Protein AF-A0A4U1BZ79-F1 (afdb_monomer_lite)

pLDDT: mean 82.77, std 12.26, range [45.28, 94.56]

Structure (mmCIF, N/CA/C/O backbone):
data_AF-A0A4U1BZ79-F1
#
_entry.id   AF-A0A4U1BZ79-F1
#
loop_
_atom_site.group_PDB
_atom_site.id
_atom_site.type_symbol
_atom_site.label_atom_id
_atom_site.label_alt_id
_atom_site.label_comp_id
_atom_site.label_asym_id
_atom_site.label_entity_id
_atom_site.label_seq_id
_atom_site.pdbx_PDB_ins_code
_atom_site.Cartn_x
_atom_site.Cartn_y
_atom_site.Cartn_z
_atom_site.occupancy
_atom_site.B_iso_or_equiv
_atom_site.auth_seq_id
_atom_site.auth_comp_id
_atom_site.auth_asym_id
_atom_site.auth_atom_id
_atom_site.pdbx_PDB_model_num
ATOM 1 N N . MET A 1 1 ? -7.555 -5.859 22.022 1.00 45.28 1 MET A N 1
ATOM 2 C CA . MET A 1 1 ? -7.821 -5.060 20.802 1.00 45.28 1 MET A CA 1
ATOM 3 C C . 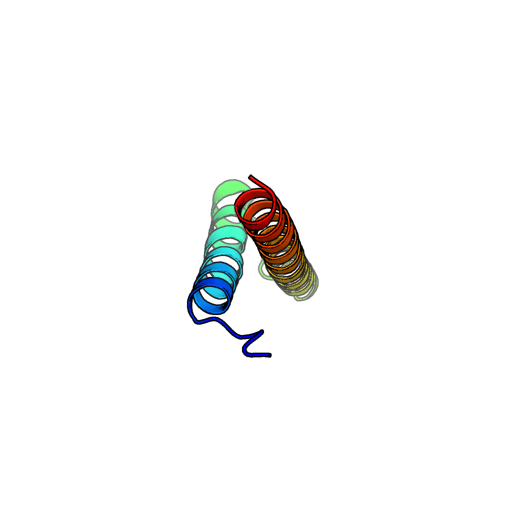MET A 1 1 ? -7.626 -5.940 19.568 1.00 45.28 1 MET A C 1
ATOM 5 O O . MET A 1 1 ? -6.489 -6.242 19.235 1.00 45.28 1 MET A O 1
ATOM 9 N N . LYS A 1 2 ? -8.696 -6.388 18.892 1.00 50.31 2 LYS A N 1
ATOM 10 C CA . LYS A 1 2 ? -8.580 -7.079 17.589 1.00 50.31 2 LYS A CA 1
ATOM 11 C C . LYS A 1 2 ? -8.398 -6.034 16.477 1.00 50.31 2 LYS A C 1
ATOM 13 O O . LYS A 1 2 ? -9.326 -5.743 15.733 1.00 50.31 2 LYS A O 1
ATOM 18 N N . ILE A 1 3 ? -7.212 -5.421 16.432 1.00 56.00 3 ILE A N 1
ATOM 19 C CA . ILE A 1 3 ? -6.820 -4.420 15.418 1.00 56.00 3 ILE A CA 1
ATOM 20 C C . ILE A 1 3 ? -6.749 -5.044 14.016 1.00 56.00 3 ILE A C 1
ATOM 22 O O . ILE A 1 3 ? -7.047 -4.381 13.029 1.00 56.00 3 ILE A O 1
ATOM 26 N N . LEU A 1 4 ? -6.465 -6.346 13.928 1.00 63.81 4 LEU A N 1
ATOM 27 C CA . LEU A 1 4 ? -6.423 -7.081 12.668 1.00 63.81 4 LEU A CA 1
ATOM 28 C C . LEU A 1 4 ? -7.801 -7.660 12.322 1.00 63.81 4 LEU A C 1
ATOM 30 O O . LEU A 1 4 ? -8.059 -8.859 12.421 1.00 63.81 4 LEU A O 1
ATOM 34 N N . THR A 1 5 ? -8.740 -6.785 11.978 1.00 73.69 5 THR A N 1
ATOM 35 C CA . THR A 1 5 ? -10.042 -7.214 11.456 1.00 73.69 5 THR A CA 1
ATOM 36 C C . THR A 1 5 ? -9.856 -7.685 10.012 1.00 73.69 5 THR A C 1
ATOM 38 O O . THR A 1 5 ? -9.222 -6.992 9.219 1.00 73.69 5 THR A O 1
ATOM 41 N N . ARG A 1 6 ? -10.411 -8.853 9.654 1.00 81.38 6 ARG A N 1
ATOM 42 C CA . ARG A 1 6 ? -10.266 -9.493 8.324 1.00 81.38 6 ARG A CA 1
ATOM 43 C C . ARG A 1 6 ? -10.508 -8.522 7.156 1.00 81.38 6 ARG A C 1
ATOM 45 O O . ARG A 1 6 ? -9.841 -8.611 6.135 1.00 81.38 6 ARG A O 1
ATOM 52 N N . GLN A 1 7 ? -11.418 -7.567 7.343 1.00 83.88 7 GLN A N 1
ATOM 53 C CA . GLN A 1 7 ? -11.760 -6.525 6.372 1.00 83.88 7 GLN A CA 1
ATOM 54 C C . GLN A 1 7 ? -10.574 -5.615 6.007 1.00 83.88 7 GLN A C 1
ATOM 56 O O . GLN A 1 7 ? -10.371 -5.341 4.830 1.00 83.88 7 GLN A O 1
ATOM 61 N N . TYR A 1 8 ? -9.758 -5.195 6.980 1.00 85.81 8 TYR A N 1
ATOM 62 C CA . TYR A 1 8 ? -8.602 -4.322 6.733 1.00 85.81 8 TYR A CA 1
ATOM 63 C C . TYR A 1 8 ? -7.494 -5.039 5.963 1.00 85.81 8 TYR A C 1
ATOM 65 O O . TYR A 1 8 ? -6.864 -4.448 5.093 1.00 85.81 8 TYR A O 1
ATOM 73 N N . VAL A 1 9 ? -7.291 -6.329 6.248 1.00 87.12 9 VAL A N 1
ATOM 74 C CA . VAL A 1 9 ? -6.314 -7.163 5.534 1.00 87.12 9 VAL A CA 1
ATOM 75 C C . VAL A 1 9 ? -6.752 -7.378 4.086 1.00 87.12 9 VAL A C 1
ATOM 77 O O . VAL A 1 9 ? -5.944 -7.229 3.177 1.00 87.12 9 VAL A O 1
ATOM 80 N N . ILE A 1 10 ? -8.038 -7.672 3.862 1.00 89.69 10 ILE A N 1
ATOM 81 C CA . ILE A 1 10 ? -8.594 -7.808 2.509 1.00 89.69 10 ILE A CA 1
ATOM 82 C C . ILE A 1 10 ? -8.438 -6.492 1.737 1.00 89.69 10 ILE A C 1
ATOM 84 O O . ILE A 1 10 ? -7.962 -6.509 0.606 1.00 89.69 10 ILE A O 1
ATOM 88 N N . PHE A 1 11 ? -8.777 -5.357 2.354 1.00 90.44 11 PHE A N 1
ATOM 89 C CA . PHE A 1 11 ? -8.608 -4.042 1.736 1.00 90.44 11 PHE A CA 1
ATOM 90 C C . PHE A 1 11 ? -7.145 -3.765 1.362 1.00 90.44 11 PHE A C 1
ATOM 92 O O . PHE A 1 11 ? -6.870 -3.381 0.229 1.00 90.44 11 PHE A O 1
ATOM 99 N N . PHE A 1 12 ? -6.205 -4.027 2.275 1.00 92.06 12 PHE A N 1
ATOM 100 C CA . PHE A 1 12 ? -4.775 -3.856 2.022 1.00 92.06 12 PHE A CA 1
ATOM 101 C C . PHE A 1 12 ? -4.298 -4.679 0.819 1.00 92.06 12 PHE A C 1
ATOM 103 O O . PHE A 1 12 ? -3.649 -4.134 -0.069 1.00 92.06 12 PHE A O 1
ATOM 110 N N . ILE A 1 13 ? -4.655 -5.968 0.759 1.00 92.19 13 ILE A N 1
ATOM 111 C CA . ILE A 1 13 ? -4.283 -6.864 -0.349 1.00 92.19 13 ILE A CA 1
ATOM 112 C C . ILE A 1 13 ? -4.853 -6.345 -1.674 1.00 92.19 13 ILE A C 1
ATOM 114 O O . ILE A 1 13 ? -4.139 -6.306 -2.673 1.00 92.19 13 ILE A O 1
ATOM 118 N N . ILE A 1 14 ? -6.120 -5.914 -1.685 1.00 92.19 14 ILE A N 1
ATOM 119 C CA . ILE A 1 14 ? -6.758 -5.363 -2.887 1.00 92.19 14 ILE A CA 1
ATOM 120 C C . ILE A 1 14 ? -5.995 -4.130 -3.367 1.00 92.19 14 ILE A C 1
ATOM 122 O O . ILE A 1 14 ? -5.623 -4.072 -4.534 1.00 92.19 14 ILE A O 1
ATOM 126 N N . VAL A 1 15 ? -5.713 -3.165 -2.488 1.00 92.06 15 VAL A N 1
ATOM 127 C CA . VAL A 1 15 ? -4.990 -1.944 -2.879 1.00 92.06 15 VAL A CA 1
ATOM 128 C C . VAL A 1 15 ? -3.569 -2.270 -3.343 1.00 92.06 15 VAL A C 1
ATOM 130 O O . VAL A 1 15 ? -3.121 -1.718 -4.345 1.00 92.06 15 VAL A O 1
ATOM 133 N N . LEU A 1 16 ? -2.883 -3.194 -2.666 1.00 93.56 16 LEU A N 1
ATOM 134 C CA . LEU A 1 16 ? -1.520 -3.604 -2.998 1.00 93.56 16 LEU A CA 1
ATOM 135 C C . LEU A 1 16 ? -1.413 -4.291 -4.363 1.00 93.56 16 LEU A C 1
ATOM 137 O O . LEU A 1 16 ? -0.364 -4.210 -4.984 1.00 93.56 16 LEU A O 1
ATOM 141 N N . VAL A 1 17 ? -2.462 -4.966 -4.833 1.00 91.25 17 VAL A N 1
ATOM 142 C CA . VAL A 1 17 ? -2.443 -5.687 -6.116 1.00 91.25 17 VAL A CA 1
ATOM 143 C C . VAL A 1 17 ? -3.066 -4.854 -7.232 1.00 91.25 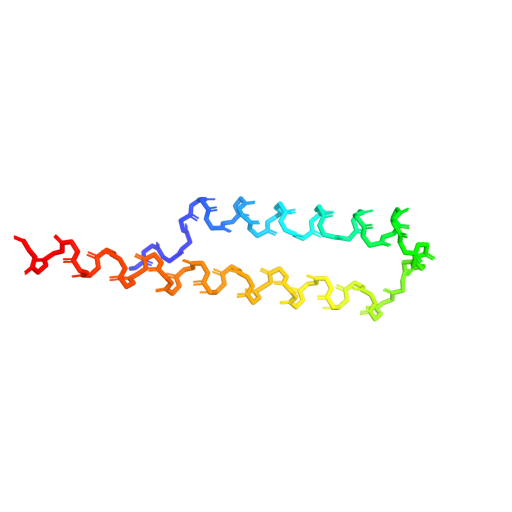17 VAL A C 1
ATOM 145 O O . VAL A 1 17 ? -2.491 -4.728 -8.308 1.00 91.25 17 VAL A O 1
ATOM 148 N N . VAL A 1 18 ? -4.218 -4.234 -6.981 1.00 90.31 18 VAL A N 1
ATOM 149 C CA . VAL A 1 18 ? -4.962 -3.486 -8.003 1.00 90.31 18 VAL A CA 1
ATOM 150 C C . VAL A 1 18 ? -4.246 -2.191 -8.377 1.00 90.31 18 VAL A C 1
ATOM 152 O O . VAL A 1 18 ? -4.143 -1.887 -9.562 1.00 90.31 18 VAL A O 1
ATOM 155 N N . SER A 1 19 ? -3.711 -1.445 -7.403 1.00 86.19 19 SER A N 1
ATOM 156 C CA . SER A 1 19 ? -3.033 -0.171 -7.687 1.00 86.19 19 SER A CA 1
ATOM 157 C C . SER A 1 19 ? -1.804 -0.358 -8.595 1.00 86.19 19 SER A C 1
ATOM 159 O O . SER A 1 19 ? -1.712 0.335 -9.610 1.00 86.19 19 SER A O 1
ATOM 161 N N . PRO A 1 20 ? -0.913 -1.340 -8.348 1.00 88.25 20 PRO A N 1
ATOM 162 C CA . PRO A 1 20 ? 0.216 -1.591 -9.241 1.00 88.25 20 PRO A CA 1
ATOM 163 C C . PRO A 1 20 ? -0.180 -2.092 -10.622 1.00 88.25 20 PRO A C 1
ATOM 165 O O . PRO A 1 20 ? 0.412 -1.665 -11.605 1.00 88.25 20 PRO A O 1
ATOM 168 N N . ILE A 1 21 ? -1.193 -2.959 -10.719 1.00 88.75 21 ILE A N 1
ATOM 169 C CA . ILE A 1 21 ? -1.687 -3.439 -12.018 1.00 88.75 21 ILE A CA 1
ATOM 170 C C . ILE A 1 21 ? -2.171 -2.261 -12.869 1.00 88.75 21 ILE A C 1
ATOM 172 O O . ILE A 1 21 ? -1.863 -2.188 -14.057 1.00 88.75 21 ILE A O 1
ATOM 176 N N . ILE A 1 22 ? -2.885 -1.315 -12.255 1.00 86.69 22 ILE A N 1
ATOM 177 C CA . ILE A 1 22 ? -3.338 -0.097 -12.929 1.00 86.69 22 ILE A CA 1
ATOM 178 C C . ILE A 1 22 ? -2.144 0.779 -13.332 1.00 86.69 22 ILE A C 1
ATOM 180 O O . ILE A 1 22 ? -2.112 1.251 -14.464 1.00 86.69 22 ILE A O 1
ATOM 184 N N . GLY A 1 23 ? -1.158 0.975 -12.452 1.00 82.69 23 GLY A N 1
ATOM 185 C CA . GLY A 1 23 ? 0.053 1.749 -12.760 1.00 82.69 23 GLY A CA 1
ATOM 186 C C . GLY A 1 23 ? 0.841 1.172 -13.939 1.00 82.69 23 GLY A C 1
ATOM 187 O O . GLY A 1 23 ? 1.141 1.882 -14.895 1.00 82.69 23 GLY A O 1
ATOM 188 N N . MET A 1 24 ? 1.074 -0.142 -13.937 1.00 85.50 24 MET A N 1
ATOM 189 C CA . MET A 1 24 ? 1.751 -0.829 -15.040 1.00 85.50 24 MET A CA 1
ATOM 190 C C . MET A 1 24 ? 0.948 -0.756 -16.344 1.00 85.50 24 MET A C 1
ATOM 192 O O . MET A 1 24 ? 1.515 -0.490 -17.398 1.00 85.50 24 MET A O 1
ATOM 196 N N . GLY A 1 25 ? -0.371 -0.969 -16.282 1.00 85.44 25 GLY A N 1
ATOM 197 C CA . GLY A 1 25 ? -1.224 -1.017 -17.471 1.00 85.44 25 GLY A CA 1
ATOM 198 C C . GLY A 1 25 ? -1.536 0.348 -18.089 1.00 85.44 25 GLY A C 1
ATOM 199 O O . GLY A 1 25 ? -1.607 0.458 -19.309 1.00 85.44 25 GLY A O 1
ATOM 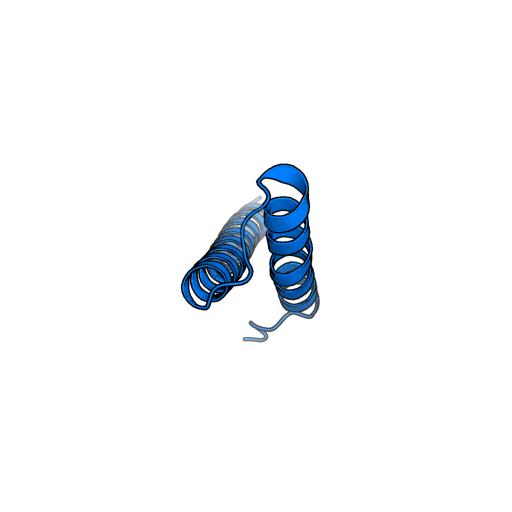200 N N . LEU A 1 26 ? -1.732 1.391 -17.274 1.00 83.94 26 LEU A N 1
ATOM 201 C CA . LEU A 1 26 ? -2.095 2.729 -17.760 1.00 83.94 26 LEU A CA 1
ATOM 202 C C . LEU A 1 26 ? -0.888 3.634 -17.996 1.00 83.94 26 LEU A C 1
ATOM 204 O O . LEU A 1 26 ? -0.938 4.475 -18.890 1.00 83.94 26 LEU A O 1
ATOM 208 N N . MET A 1 27 ? 0.172 3.500 -17.195 1.00 80.38 27 MET A N 1
ATOM 209 C CA . MET A 1 27 ? 1.338 4.387 -17.270 1.00 80.38 27 MET A CA 1
ATOM 210 C C . MET A 1 27 ? 2.559 3.735 -17.927 1.00 80.38 27 MET A C 1
ATOM 212 O O . MET A 1 27 ? 3.579 4.403 -18.070 1.00 80.38 27 MET A O 1
ATOM 216 N N . ASN A 1 28 ? 2.458 2.469 -18.360 1.00 79.44 28 ASN A N 1
ATOM 217 C CA . ASN A 1 28 ? 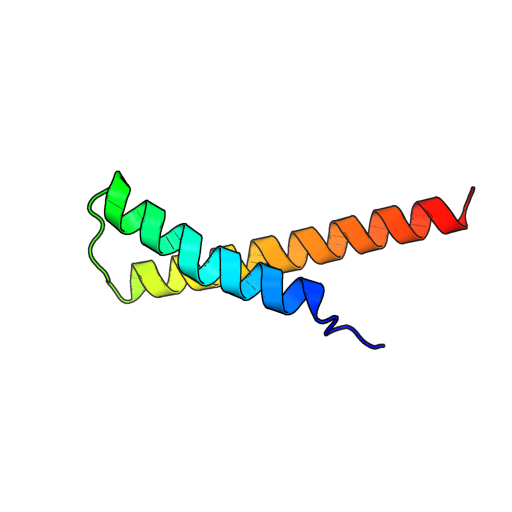3.586 1.676 -18.866 1.00 79.44 28 ASN A CA 1
ATOM 218 C C . ASN A 1 28 ? 4.793 1.706 -17.909 1.00 79.44 28 ASN A C 1
ATOM 220 O O . ASN A 1 28 ? 5.943 1.697 -1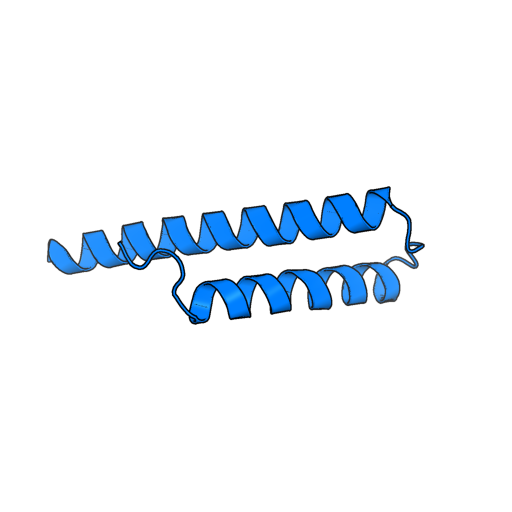8.344 1.00 79.44 28 ASN A O 1
ATOM 224 N N . GLU A 1 29 ? 4.538 1.790 -16.598 1.00 78.25 29 GLU A N 1
ATOM 225 C CA . GLU A 1 29 ? 5.604 1.799 -15.600 1.00 78.25 29 GLU A CA 1
ATOM 226 C C . GLU A 1 29 ? 6.258 0.415 -15.504 1.00 78.25 29 GLU A C 1
ATOM 228 O O . GLU A 1 29 ? 5.587 -0.615 -15.399 1.00 78.25 29 GLU A O 1
ATOM 233 N N . GLU A 1 30 ? 7.591 0.393 -15.505 1.00 84.12 30 GLU A N 1
ATOM 234 C CA . GLU A 1 30 ? 8.356 -0.829 -15.283 1.00 84.12 30 GLU A CA 1
ATOM 235 C C . GLU A 1 30 ? 8.290 -1.268 -13.816 1.00 84.12 30 GLU A C 1
ATOM 237 O O . GLU A 1 30 ? 8.296 -0.450 -12.886 1.00 84.12 30 GLU A O 1
ATOM 242 N N . PHE A 1 31 ? 8.293 -2.586 -13.596 1.00 83.69 31 PHE A N 1
ATOM 243 C CA . PHE A 1 31 ? 8.269 -3.165 -12.256 1.00 83.69 31 PHE A CA 1
ATOM 244 C C . PHE A 1 31 ? 9.636 -3.030 -11.572 1.00 83.69 31 PHE A C 1
ATOM 246 O O . PHE A 1 31 ? 10.434 -3.963 -11.501 1.00 83.69 31 PHE A O 1
ATOM 253 N N . THR A 1 32 ? 9.916 -1.827 -11.080 1.00 91.56 32 THR A N 1
ATOM 254 C CA . THR A 1 32 ? 11.152 -1.497 -10.370 1.00 91.56 32 THR A CA 1
ATOM 255 C C . THR A 1 32 ? 10.987 -1.661 -8.854 1.00 91.56 32 THR A C 1
ATOM 257 O O . THR A 1 32 ? 9.875 -1.557 -8.325 1.00 91.56 32 THR A O 1
ATOM 260 N N . PRO A 1 33 ? 12.087 -1.836 -8.097 1.00 88.94 33 PRO A N 1
ATOM 261 C CA . PRO A 1 33 ? 12.032 -1.852 -6.633 1.00 88.94 33 PRO A CA 1
ATOM 262 C C . PRO A 1 33 ? 11.413 -0.574 -6.045 1.00 88.94 33 PRO A C 1
ATOM 264 O O . PRO A 1 33 ? 10.699 -0.624 -5.044 1.00 88.94 33 PRO A O 1
ATOM 267 N N . LEU A 1 34 ? 11.644 0.574 -6.692 1.00 90.00 34 LEU A N 1
ATOM 268 C CA . LEU A 1 34 ? 11.069 1.857 -6.291 1.00 90.00 34 LEU A CA 1
ATOM 269 C C . LEU A 1 34 ? 9.548 1.885 -6.489 1.00 90.00 34 LEU A C 1
ATOM 271 O O . LEU A 1 34 ? 8.824 2.368 -5.619 1.00 90.00 34 LEU A O 1
ATOM 275 N N . PHE A 1 35 ? 9.061 1.342 -7.606 1.00 90.06 35 PHE A N 1
ATOM 276 C CA . PHE A 1 35 ? 7.632 1.193 -7.867 1.00 90.06 35 PHE A CA 1
ATOM 277 C C . PHE A 1 35 ? 6.966 0.283 -6.827 1.00 90.06 35 PHE A C 1
ATOM 279 O O . PHE A 1 35 ? 5.971 0.673 -6.213 1.00 90.06 35 PHE A O 1
ATOM 286 N N . ALA A 1 36 ? 7.570 -0.874 -6.538 1.00 88.75 36 ALA A N 1
ATOM 287 C CA . ALA A 1 36 ? 7.082 -1.787 -5.508 1.00 88.75 36 ALA A CA 1
ATOM 288 C C . ALA A 1 36 ? 7.018 -1.114 -4.123 1.00 88.75 36 ALA A C 1
ATOM 290 O O . ALA A 1 36 ? 6.024 -1.260 -3.413 1.00 88.75 36 ALA A O 1
ATOM 291 N N . ALA A 1 37 ? 8.027 -0.317 -3.757 1.00 91.69 37 ALA A N 1
ATOM 292 C CA . ALA A 1 37 ? 8.030 0.434 -2.502 1.00 91.69 37 ALA A CA 1
ATOM 293 C C . ALA A 1 37 ? 6.903 1.481 -2.435 1.00 91.69 37 ALA A C 1
ATOM 295 O O . ALA A 1 37 ? 6.221 1.584 -1.413 1.00 91.69 37 ALA A O 1
ATOM 296 N N . ARG A 1 38 ? 6.658 2.228 -3.523 1.00 90.44 38 ARG A N 1
ATOM 297 C CA . ARG A 1 38 ? 5.542 3.190 -3.609 1.00 90.44 38 ARG A CA 1
ATOM 298 C C . ARG A 1 38 ? 4.191 2.494 -3.494 1.00 90.44 38 ARG A C 1
ATOM 300 O O . ARG A 1 38 ? 3.330 2.964 -2.756 1.00 90.44 38 ARG A O 1
ATOM 307 N N . ALA A 1 39 ? 4.017 1.362 -4.170 1.00 91.31 39 ALA A N 1
ATOM 308 C CA . ALA A 1 39 ? 2.808 0.553 -4.084 1.00 91.31 39 ALA A CA 1
ATOM 309 C C . ALA A 1 39 ? 2.521 0.098 -2.646 1.00 91.31 39 ALA A C 1
ATOM 311 O O . ALA A 1 39 ? 1.409 0.271 -2.143 1.00 91.31 39 ALA A O 1
ATOM 312 N N . LEU A 1 40 ? 3.545 -0.423 -1.965 1.00 93.56 40 LEU A N 1
ATOM 313 C CA . LEU A 1 40 ? 3.465 -0.871 -0.574 1.00 93.56 40 LEU A CA 1
ATOM 314 C C . LEU A 1 40 ? 3.148 0.282 0.380 1.00 93.56 40 LEU A C 1
ATOM 316 O O . LEU A 1 40 ? 2.303 0.143 1.269 1.00 93.56 40 LEU A O 1
ATOM 320 N N . PHE A 1 41 ? 3.782 1.437 0.172 1.00 93.75 41 PHE A N 1
ATOM 321 C CA . PHE A 1 41 ? 3.517 2.645 0.944 1.00 93.75 41 PHE A CA 1
ATOM 322 C C . PHE A 1 41 ? 2.073 3.121 0.765 1.00 93.75 41 PHE A C 1
ATOM 324 O O . PHE A 1 41 ? 1.371 3.322 1.756 1.00 93.75 41 PHE A O 1
ATOM 331 N N . THR A 1 42 ? 1.596 3.223 -0.477 1.00 92.62 42 THR A N 1
ATOM 332 C CA . THR A 1 42 ? 0.219 3.626 -0.785 1.00 92.62 42 THR A CA 1
ATOM 333 C C . THR A 1 42 ? -0.792 2.661 -0.172 1.00 92.62 42 THR A C 1
ATOM 335 O O . THR A 1 42 ? -1.715 3.103 0.508 1.00 92.62 42 THR A O 1
ATOM 338 N N . ALA A 1 43 ? -0.594 1.347 -0.317 1.00 93.62 43 ALA A N 1
ATOM 339 C CA . ALA A 1 43 ? -1.476 0.345 0.282 1.00 93.62 43 ALA A CA 1
ATOM 340 C C . ALA A 1 43 ? -1.532 0.459 1.814 1.00 93.62 43 ALA A C 1
ATOM 342 O O . ALA A 1 43 ? -2.611 0.401 2.416 1.00 93.62 43 ALA A O 1
ATOM 343 N N . THR A 1 44 ? -0.377 0.684 2.445 1.00 93.69 44 THR A N 1
ATOM 344 C CA . THR A 1 44 ? -0.274 0.868 3.897 1.00 93.69 44 THR A CA 1
ATOM 345 C C . THR A 1 44 ? -1.006 2.133 4.336 1.00 93.69 44 THR A C 1
ATOM 347 O O . THR A 1 44 ? -1.866 2.072 5.217 1.00 93.69 44 THR A O 1
ATOM 350 N N . LEU A 1 45 ? -0.725 3.269 3.692 1.00 94.56 45 LEU A N 1
ATOM 351 C CA . LEU A 1 45 ? -1.324 4.558 4.020 1.00 94.56 45 LEU A CA 1
ATOM 352 C C . LEU A 1 45 ? -2.846 4.531 3.840 1.00 94.56 45 LEU A C 1
ATOM 354 O O . LEU A 1 45 ? -3.573 4.928 4.749 1.00 94.56 45 LEU A O 1
ATOM 358 N N . SER A 1 46 ? -3.344 3.999 2.721 1.00 94.06 46 SER A N 1
ATOM 359 C CA . SER A 1 46 ? -4.782 3.851 2.475 1.00 94.06 46 SER A CA 1
ATOM 360 C C . SER A 1 46 ? -5.462 3.000 3.545 1.00 94.06 46 SER A C 1
ATOM 362 O O . SER A 1 46 ? -6.549 3.345 4.005 1.00 94.06 46 SER A O 1
ATOM 364 N N . THR A 1 47 ? -4.823 1.914 3.985 1.00 91.88 47 THR A N 1
ATOM 365 C CA . THR A 1 47 ? -5.379 1.028 5.021 1.00 91.88 47 THR A CA 1
ATOM 366 C C . THR A 1 47 ? -5.409 1.708 6.389 1.00 91.88 47 THR A C 1
ATOM 368 O O . THR A 1 47 ? -6.405 1.600 7.108 1.00 91.88 47 THR A O 1
ATOM 371 N N . VAL A 1 48 ? -4.359 2.459 6.738 1.00 91.12 48 VAL A N 1
ATOM 372 C CA . VAL A 1 48 ? -4.316 3.264 7.969 1.00 91.12 48 VAL A CA 1
ATOM 373 C C . VAL A 1 48 ? -5.403 4.334 7.951 1.00 91.12 48 VAL A C 1
ATOM 375 O O . VAL A 1 48 ? -6.145 4.464 8.925 1.00 91.12 48 VAL A O 1
ATOM 378 N N . LEU A 1 49 ? -5.551 5.062 6.842 1.00 92.38 49 LEU A N 1
ATOM 379 C CA . LEU A 1 49 ? -6.602 6.066 6.684 1.00 92.38 49 LEU A CA 1
ATOM 380 C C . LEU A 1 49 ? -7.987 5.434 6.823 1.00 92.38 49 LEU A C 1
ATOM 382 O O . LEU A 1 49 ? -8.803 5.916 7.607 1.00 92.38 49 LEU A O 1
ATOM 386 N N . TYR A 1 50 ? -8.235 4.321 6.135 1.00 88.81 50 TYR A N 1
ATOM 387 C CA . TYR A 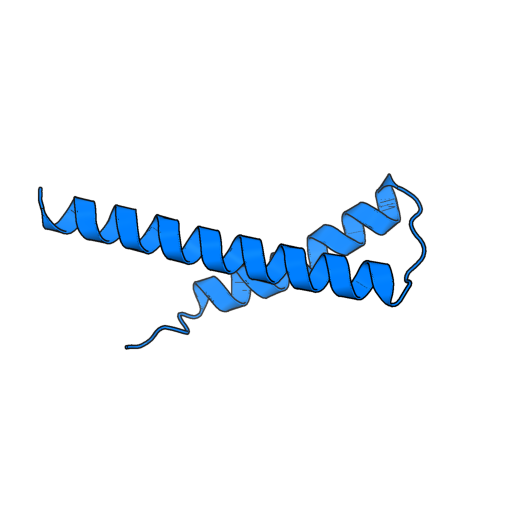1 50 ? -9.498 3.594 6.219 1.00 88.81 50 TYR A CA 1
ATOM 388 C C . TYR A 1 50 ? -9.812 3.151 7.658 1.00 88.81 50 TYR A C 1
ATOM 390 O O . TYR A 1 50 ? -10.926 3.357 8.145 1.00 88.81 50 TYR A O 1
ATOM 398 N N . PHE A 1 51 ? -8.818 2.644 8.392 1.00 88.00 51 PHE A N 1
ATOM 399 C CA . PHE A 1 51 ? -8.955 2.330 9.815 1.00 88.00 51 PHE A CA 1
ATOM 400 C C . PHE A 1 51 ? -9.278 3.570 10.665 1.00 88.00 51 PHE A C 1
ATOM 402 O O . PHE A 1 51 ? -10.177 3.530 11.509 1.00 88.00 51 PHE A O 1
ATOM 409 N N . MET A 1 52 ? -8.575 4.685 10.444 1.00 88.44 52 MET A N 1
ATOM 410 C CA . MET A 1 52 ? -8.802 5.936 11.174 1.00 88.44 52 MET A CA 1
ATOM 411 C C . MET A 1 52 ? -10.210 6.491 10.943 1.00 88.44 52 MET A C 1
ATOM 413 O O . MET A 1 52 ? -10.868 6.892 11.907 1.00 88.44 52 MET A O 1
ATOM 417 N N . PHE A 1 53 ? -10.689 6.488 9.697 1.00 87.38 53 PHE A N 1
ATOM 418 C CA . PHE A 1 53 ? -12.049 6.911 9.366 1.00 87.38 53 PHE A CA 1
ATOM 419 C C . PHE A 1 53 ? -13.084 6.005 10.023 1.00 87.38 53 PHE A C 1
ATOM 421 O O . PHE A 1 53 ? -13.971 6.503 10.712 1.00 87.38 53 PHE A O 1
ATOM 428 N N . ASN A 1 54 ? -12.924 4.684 9.909 1.00 83.25 54 ASN A N 1
ATOM 429 C CA . ASN A 1 54 ? -13.877 3.744 10.491 1.00 83.25 54 ASN A CA 1
ATOM 430 C C . ASN A 1 54 ? -13.942 3.865 12.024 1.00 83.25 54 ASN A C 1
ATOM 432 O O . ASN A 1 54 ? -15.020 3.812 12.617 1.00 83.25 54 ASN A O 1
ATOM 436 N N . ARG A 1 55 ? -12.800 4.123 12.681 1.00 80.38 55 ARG A N 1
ATOM 437 C CA . ARG A 1 55 ? -12.751 4.405 14.122 1.00 80.38 55 ARG A CA 1
ATOM 438 C C . ARG A 1 55 ? -13.504 5.688 14.485 1.00 80.38 55 ARG A C 1
ATOM 440 O O . ARG A 1 55 ? -14.244 5.683 15.467 1.00 80.38 55 ARG A O 1
ATOM 447 N N . ARG A 1 56 ? -13.348 6.770 13.711 1.00 77.06 56 ARG A N 1
ATOM 448 C CA . ARG A 1 56 ? -14.074 8.033 13.942 1.00 77.06 56 ARG A CA 1
ATOM 449 C C . ARG A 1 56 ? -15.585 7.849 13.785 1.00 77.06 56 ARG A C 1
ATOM 451 O O . ARG A 1 56 ? -16.334 8.283 14.656 1.00 77.06 56 ARG A O 1
ATOM 458 N N . THR A 1 57 ? -16.034 7.157 12.739 1.00 73.69 57 THR A N 1
ATOM 459 C CA . THR A 1 57 ? -17.465 6.904 12.498 1.00 73.69 57 THR A CA 1
ATOM 460 C C . THR A 1 57 ? -18.079 5.998 13.567 1.00 73.69 57 THR A C 1
ATOM 462 O O . THR A 1 57 ? -19.179 6.269 14.049 1.00 73.69 57 THR A O 1
ATOM 465 N N . ALA A 1 58 ? -17.362 4.955 14.001 1.00 70.00 58 ALA A N 1
ATOM 466 C CA . ALA A 1 58 ? -17.806 4.091 15.095 1.00 70.00 58 ALA A CA 1
ATOM 467 C C . ALA A 1 58 ? -17.940 4.857 16.423 1.00 70.00 58 ALA A C 1
ATOM 469 O O . ALA A 1 58 ? -18.856 4.596 17.200 1.00 70.00 58 ALA A O 1
ATOM 470 N N . GLN A 1 59 ? -17.056 5.826 16.672 1.00 67.69 59 GLN A N 1
ATOM 471 C CA . GLN A 1 59 ? -17.102 6.657 17.871 1.00 67.69 59 GLN A CA 1
ATOM 472 C C . GLN A 1 59 ? -18.246 7.684 17.831 1.00 67.69 59 GLN A C 1
ATOM 474 O O . GLN A 1 59 ? -18.856 7.935 18.866 1.00 67.69 59 GLN A O 1
ATOM 479 N N . GLN A 1 60 ? -18.607 8.205 16.653 1.00 63.25 60 GLN A N 1
ATOM 480 C CA . GLN A 1 60 ? -19.785 9.069 16.493 1.00 63.25 60 GLN A CA 1
ATOM 481 C C . GLN A 1 60 ? -21.113 8.320 16.668 1.00 63.25 60 GLN A C 1
ATOM 483 O O . GLN A 1 60 ? -22.022 8.849 17.294 1.00 63.25 60 GLN A O 1
ATOM 488 N N . ARG A 1 61 ? -21.220 7.067 16.202 1.00 61.34 61 ARG A N 1
ATOM 489 C CA . ARG A 1 61 ? -22.416 6.231 16.434 1.00 61.34 61 ARG A CA 1
ATOM 490 C C . ARG A 1 61 ? -22.651 5.857 17.898 1.00 61.34 61 ARG A C 1
ATOM 492 O O . ARG A 1 61 ? -23.748 5.440 18.226 1.00 61.34 61 ARG A O 1
ATOM 499 N N . LYS A 1 62 ? -21.631 5.944 18.756 1.00 59.28 62 LYS A N 1
ATOM 500 C CA . LYS A 1 62 ? -21.753 5.644 20.191 1.00 59.28 62 LYS A CA 1
ATOM 501 C C . LYS A 1 62 ? -22.236 6.853 21.012 1.00 59.28 62 LYS A C 1
ATOM 503 O O . LYS A 1 62 ? -22.654 6.671 22.148 1.00 59.28 62 LYS A O 1
ATOM 508 N N . ASN A 1 63 ? -22.134 8.062 20.456 1.00 57.78 63 ASN A N 1
ATOM 509 C CA . ASN A 1 63 ? -22.477 9.324 21.122 1.00 57.78 63 ASN A CA 1
ATOM 510 C C . ASN A 1 63 ? -23.824 9.924 20.667 1.00 57.78 63 ASN A C 1
ATOM 512 O O . ASN A 1 63 ? -24.182 10.989 21.164 1.00 57.78 63 ASN A O 1
ATOM 516 N N . ASN A 1 64 ? -24.534 9.266 19.745 1.00 52.44 64 ASN A N 1
ATOM 517 C CA . ASN A 1 64 ? -25.927 9.545 19.373 1.00 52.44 64 ASN A CA 1
ATOM 518 C C . ASN A 1 64 ? -26.810 8.403 19.871 1.00 52.44 64 ASN A C 1
ATOM 520 O O . ASN A 1 64 ? -27.980 8.679 20.202 1.00 52.44 64 ASN A O 1
#

Secondary structure (DSSP, 8-state):
-----HHHHHHHHHHHHHHHHHHHHHH-----HHHHHHHHHHHHHHHHHHHHHHHHHHHHHT--

Sequence (64 aa):
MKILTRQYVIFFIIVLVVSPIIGMGLMNEEFTPLFAARALFTATLSTVLYFMFNRRTAQQRKNN

Radius of gyration: 14.99 Å; chains: 1; bounding box: 38×19×40 Å

Foldseek 3Di:
DPLPDVVLVVQLVCQLPVVLVCCCVVVVDDPDPVSNVVSNVVSVVVSVVVSVVVVVVVVVVVVD

Organism: NCBI:txid2571271